Protein AF-A0A167NNB6-F1 (afdb_monomer_lite)

InterPro domains:
  IPR001680 WD40 repeat [PF00400] (5-20)
  IPR001680 WD40 repeat [PF00400] (33-75)
  IPR001680 WD40 repeat [PS50082] (6-20)
  IPR015943 WD40/YVTN repeat-like-containing domain superfamily [G3DSA:2.130.10.10] 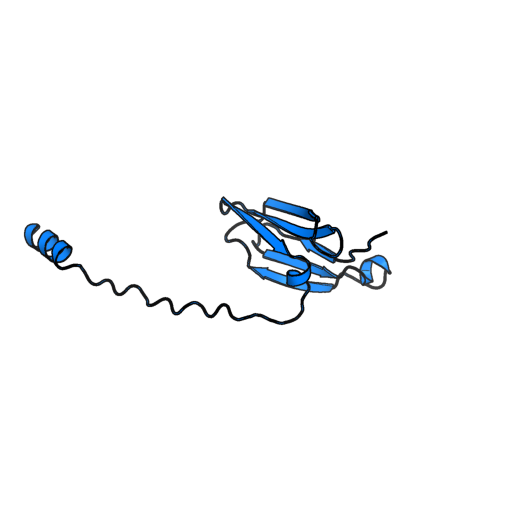(4-100)
  IPR036322 WD40-repeat-containing domain superfamily [SSF50978] (6-78)

Foldseek 3Di:
DDDDQWDWDFFFVQKIWIWRNPCVVVVNDHIHTQDIDNHAPGTFPDKDWDFPADDPDGTFTKIWTDGPSRDIDIGGVCVVNDDDDPPPPPVPPPPPPPPDDDPVNVVVVVVVD

Secondary structure (DSSP, 8-state):
-----EEEEE-TTSEEEEEE-HHHHTTSSSPEEEEEEE--SS-EEEEEEEEEE-SSSSEEEEEEEEETTS-EEEEEHHHHH--S---------------PPPHHHHHHHHTT-

Sequence (113 aa):
MLRLPYLVTGGSDERIRVWDTSAVEDSNGPPDLLRTLDVHSHEISGLALWLRQGNKHGREPWILSASLDGTLRKWKLSDMLARGRVASLEPSQAVPPTFELTDDEERELLELE

pLDDT: mean 82.85, std 16.8, range [40.84, 98.5]

Structure (mmCIF, N/CA/C/O backbone):
data_AF-A0A167NNB6-F1
#
_entry.id   AF-A0A167NNB6-F1
#
loop_
_atom_site.group_PDB
_atom_site.id
_atom_site.type_symbol
_atom_site.label_atom_id
_atom_site.label_alt_id
_atom_site.label_comp_id
_atom_site.label_asym_id
_atom_site.label_entity_id
_atom_site.label_seq_id
_atom_site.pdbx_PDB_ins_code
_atom_site.Cartn_x
_atom_site.Cartn_y
_atom_site.Cartn_z
_atom_site.occupancy
_atom_site.B_iso_or_equiv
_atom_site.auth_seq_id
_atom_site.auth_comp_id
_atom_site.auth_asym_id
_atom_site.auth_atom_id
_atom_site.pdbx_PDB_model_num
ATOM 1 N N . MET A 1 1 ? 16.476 -17.966 -2.250 1.00 44.38 1 MET A N 1
ATOM 2 C CA . MET A 1 1 ? 16.065 -16.595 -1.873 1.00 44.38 1 MET A CA 1
ATOM 3 C C . MET A 1 1 ? 14.699 -16.351 -2.489 1.00 44.38 1 MET A C 1
ATOM 5 O O . MET A 1 1 ? 14.585 -16.504 -3.696 1.00 44.38 1 MET A O 1
ATOM 9 N N . LEU A 1 2 ? 13.665 -16.070 -1.692 1.00 46.78 2 LEU A N 1
ATOM 10 C CA . LEU A 1 2 ? 12.380 -15.616 -2.236 1.00 46.78 2 LEU A CA 1
ATOM 11 C C . LEU A 1 2 ? 12.610 -14.222 -2.828 1.00 46.78 2 LEU A C 1
ATOM 13 O O . LEU A 1 2 ? 12.989 -13.318 -2.088 1.00 46.78 2 LEU A O 1
ATOM 17 N N . ARG A 1 3 ? 12.454 -14.075 -4.146 1.00 60.56 3 ARG A N 1
ATOM 18 C CA . ARG A 1 3 ? 12.479 -12.767 -4.804 1.00 60.56 3 ARG A CA 1
ATOM 19 C C . ARG A 1 3 ? 11.054 -12.234 -4.851 1.00 60.56 3 ARG A C 1
ATOM 21 O O . ARG A 1 3 ? 10.166 -12.900 -5.376 1.00 60.56 3 ARG A O 1
ATOM 28 N N . LEU A 1 4 ? 10.846 -11.063 -4.266 1.00 67.62 4 LEU A N 1
ATOM 29 C CA . LEU A 1 4 ? 9.609 -10.303 -4.370 1.00 67.62 4 LEU A CA 1
ATOM 30 C C . LEU A 1 4 ? 9.989 -8.994 -5.067 1.00 67.62 4 LEU A C 1
ATOM 32 O O . LEU A 1 4 ? 10.335 -8.051 -4.360 1.00 67.62 4 LEU A O 1
ATOM 36 N N . PRO A 1 5 ? 9.985 -8.933 -6.413 1.00 84.69 5 PRO A N 1
ATOM 37 C CA . PRO A 1 5 ? 10.349 -7.732 -7.171 1.00 84.69 5 PRO A CA 1
ATOM 38 C C . PRO A 1 5 ? 9.222 -6.690 -7.108 1.00 84.69 5 PRO A C 1
ATOM 40 O O . PRO A 1 5 ? 8.832 -6.099 -8.108 1.00 84.69 5 PRO A O 1
ATOM 43 N N . TYR A 1 6 ? 8.623 -6.528 -5.930 1.00 90.44 6 TYR A N 1
ATOM 44 C CA . TYR A 1 6 ? 7.482 -5.668 -5.709 1.00 90.44 6 TYR A CA 1
ATOM 45 C C . TYR A 1 6 ? 7.810 -4.677 -4.612 1.00 90.44 6 TYR A C 1
ATOM 47 O O . TYR A 1 6 ? 8.096 -5.055 -3.473 1.00 90.44 6 TYR A O 1
ATOM 55 N N . LEU A 1 7 ? 7.710 -3.402 -4.957 1.00 92.69 7 LEU A N 1
ATOM 56 C CA . LEU A 1 7 ? 7.791 -2.309 -4.007 1.00 92.69 7 LEU A CA 1
ATOM 57 C C . LEU A 1 7 ? 6.374 -1.835 -3.692 1.00 92.69 7 LEU A C 1
ATOM 59 O O . LEU A 1 7 ? 5.552 -1.654 -4.590 1.00 92.69 7 LEU A O 1
ATOM 63 N N . VAL A 1 8 ? 6.091 -1.621 -2.409 1.00 95.62 8 VAL A N 1
ATOM 64 C CA . VAL A 1 8 ? 4.827 -1.043 -1.948 1.00 95.62 8 VAL A CA 1
ATOM 65 C C . VAL A 1 8 ? 5.133 0.264 -1.235 1.00 95.62 8 VAL A C 1
ATOM 67 O O . VAL A 1 8 ? 5.936 0.288 -0.306 1.00 95.62 8 VAL A O 1
ATOM 70 N N . THR A 1 9 ? 4.502 1.347 -1.676 1.00 96.69 9 THR A N 1
ATOM 71 C CA . THR A 1 9 ? 4.712 2.693 -1.130 1.00 96.69 9 THR A CA 1
ATOM 72 C C . THR A 1 9 ? 3.394 3.301 -0.678 1.00 96.69 9 THR A C 1
ATOM 74 O O . THR A 1 9 ? 2.350 3.004 -1.254 1.00 96.69 9 THR A O 1
ATOM 77 N N . GLY A 1 10 ? 3.447 4.201 0.298 1.00 96.69 10 GLY A N 1
ATOM 78 C CA . GLY A 1 10 ? 2.316 4.995 0.771 1.00 96.69 10 GLY A CA 1
ATOM 79 C C . GLY A 1 10 ? 2.828 6.220 1.518 1.00 96.69 10 GLY A C 1
ATOM 80 O O . GLY A 1 10 ? 3.967 6.207 1.986 1.00 96.69 10 GLY A O 1
ATOM 81 N N . GLY A 1 11 ? 2.025 7.280 1.574 1.00 94.44 11 GLY A N 1
ATOM 82 C CA . GLY A 1 11 ? 2.430 8.535 2.205 1.00 94.44 11 GLY A CA 1
ATOM 83 C C . GLY A 1 11 ? 1.284 9.532 2.346 1.00 94.44 11 GLY A C 1
ATOM 84 O O . GLY A 1 11 ? 0.126 9.142 2.513 1.00 94.44 11 GLY A O 1
ATOM 85 N N . SER A 1 12 ? 1.616 10.822 2.275 1.00 96.44 12 SER A N 1
ATOM 86 C CA . SER A 1 12 ? 0.698 11.932 2.565 1.00 96.44 12 SER A CA 1
ATOM 87 C C . SER A 1 12 ? -0.453 12.087 1.570 1.00 96.44 12 SER A C 1
ATOM 89 O O . SER A 1 12 ? -1.422 12.764 1.877 1.00 96.44 12 SER A O 1
ATOM 91 N N . ASP A 1 13 ? -0.379 11.447 0.400 1.00 96.19 13 ASP A N 1
ATOM 92 C CA . ASP A 1 13 ? -1.451 11.453 -0.602 1.00 96.19 13 ASP A CA 1
ATOM 93 C C . ASP A 1 13 ? -2.469 10.315 -0.427 1.00 96.19 13 ASP A C 1
ATOM 95 O O . ASP A 1 13 ? -3.256 10.049 -1.339 1.00 96.19 13 ASP A O 1
ATOM 99 N N . GLU A 1 14 ? -2.431 9.652 0.738 1.00 96.31 14 GLU A N 1
ATOM 100 C CA . GLU A 1 14 ? -3.453 8.724 1.251 1.00 96.31 14 GLU A CA 1
ATOM 101 C C . GLU A 1 14 ? -3.561 7.404 0.467 1.00 96.31 14 GLU A C 1
ATOM 103 O O . GLU A 1 14 ? -4.390 6.536 0.759 1.00 96.31 14 GLU A O 1
ATOM 108 N N . ARG A 1 15 ? -2.679 7.213 -0.520 1.00 96.62 15 ARG A N 1
ATOM 109 C CA . ARG A 1 15 ? -2.735 6.107 -1.474 1.00 96.62 15 ARG A CA 1
ATOM 110 C C . ARG A 1 15 ? -1.612 5.113 -1.274 1.00 96.62 15 ARG A C 1
ATOM 112 O O . ARG A 1 15 ? -0.459 5.478 -1.056 1.00 96.62 15 ARG A O 1
ATOM 119 N N . ILE A 1 16 ? -1.936 3.836 -1.464 1.00 97.19 16 ILE A N 1
ATOM 120 C CA . ILE A 1 16 ? -0.927 2.785 -1.618 1.00 97.19 16 ILE A CA 1
ATOM 121 C C . ILE A 1 16 ? -0.644 2.580 -3.100 1.00 97.19 16 ILE A C 1
ATOM 123 O O . ILE A 1 16 ? -1.561 2.414 -3.904 1.00 97.19 16 ILE A O 1
ATOM 127 N N . ARG A 1 17 ? 0.635 2.536 -3.465 1.00 96.31 17 ARG A N 1
ATOM 128 C CA . ARG A 1 17 ? 1.089 2.171 -4.808 1.00 96.31 17 ARG A CA 1
ATOM 129 C C . ARG A 1 17 ? 1.893 0.890 -4.769 1.00 96.31 17 ARG A C 1
ATOM 131 O O . ARG A 1 17 ? 2.667 0.667 -3.841 1.00 96.31 17 ARG A O 1
ATOM 138 N N . VAL A 1 18 ? 1.696 0.069 -5.790 1.00 95.44 18 VAL A N 1
ATOM 139 C CA . VAL A 1 18 ? 2.420 -1.186 -5.985 1.00 95.44 18 VAL A CA 1
ATOM 140 C C . VAL A 1 18 ? 3.183 -1.084 -7.288 1.00 95.44 18 VAL A C 1
ATOM 142 O O . VAL A 1 18 ? 2.595 -0.755 -8.319 1.00 95.44 18 VAL A O 1
ATOM 145 N N . TRP A 1 19 ? 4.473 -1.371 -7.227 1.00 94.12 19 TRP A N 1
ATOM 146 C CA . TRP A 1 19 ? 5.406 -1.230 -8.332 1.00 94.12 19 TRP A CA 1
ATOM 147 C C . TRP A 1 19 ? 6.069 -2.570 -8.620 1.00 94.12 19 TRP A C 1
ATOM 149 O O . TRP A 1 19 ? 6.397 -3.294 -7.682 1.00 94.12 19 TRP A O 1
ATOM 159 N N . ASP A 1 20 ? 6.284 -2.872 -9.893 1.00 92.06 20 ASP A N 1
ATOM 160 C CA . ASP A 1 20 ? 7.198 -3.918 -10.338 1.00 92.06 20 ASP A CA 1
ATOM 161 C C . ASP A 1 20 ? 8.600 -3.316 -10.460 1.00 92.06 20 ASP A C 1
ATOM 163 O O . ASP A 1 20 ? 8.799 -2.307 -11.138 1.00 92.06 20 ASP A O 1
ATOM 167 N N . THR A 1 21 ? 9.570 -3.902 -9.768 1.00 91.81 21 THR A N 1
ATOM 168 C CA . THR A 1 21 ? 10.961 -3.442 -9.758 1.00 91.81 21 THR A CA 1
ATOM 169 C C . THR A 1 21 ? 11.894 -4.364 -10.538 1.00 91.81 21 THR A C 1
ATOM 171 O O . THR A 1 21 ? 13.107 -4.177 -10.457 1.00 91.81 21 THR A O 1
ATOM 174 N N . SER A 1 22 ? 11.383 -5.338 -11.301 1.00 89.44 22 SER A N 1
ATOM 175 C CA . SER A 1 22 ? 12.218 -6.258 -12.086 1.00 89.44 22 SER A CA 1
ATOM 176 C C . SER A 1 22 ? 13.152 -5.522 -13.052 1.00 89.44 22 SER A C 1
ATOM 178 O O . SER A 1 22 ? 14.340 -5.827 -13.104 1.00 89.44 22 SER A O 1
ATOM 180 N N . ALA A 1 23 ? 12.666 -4.480 -13.734 1.00 85.88 23 ALA A N 1
ATOM 181 C CA . ALA A 1 23 ? 13.495 -3.680 -14.639 1.00 85.88 23 ALA A CA 1
ATOM 182 C C . ALA A 1 23 ? 14.631 -2.929 -13.919 1.00 85.88 23 ALA A C 1
ATOM 184 O O . ALA A 1 23 ? 15.702 -2.745 -14.496 1.00 85.88 23 ALA A O 1
ATOM 185 N N . VAL A 1 24 ? 14.425 -2.531 -12.659 1.00 86.88 24 VAL A N 1
ATOM 186 C CA . VAL A 1 24 ? 15.453 -1.863 -11.846 1.00 86.88 24 VAL A CA 1
ATOM 187 C C . VAL A 1 24 ? 16.538 -2.853 -11.438 1.00 86.88 24 VAL A C 1
ATOM 189 O O . VAL A 1 24 ? 17.720 -2.532 -11.536 1.00 86.88 24 VAL A O 1
ATOM 192 N N . GLU A 1 25 ? 16.152 -4.059 -11.008 1.00 81.12 25 GLU A N 1
ATOM 193 C CA . GLU A 1 25 ? 17.110 -5.114 -10.647 1.00 81.12 25 GLU A CA 1
ATOM 194 C C . GLU A 1 25 ? 18.006 -5.491 -11.832 1.00 81.12 25 GLU A C 1
ATOM 196 O O . GLU A 1 25 ? 19.215 -5.653 -11.665 1.00 81.12 25 GLU A O 1
ATOM 201 N N . ASP A 1 26 ? 17.428 -5.558 -13.032 1.00 84.31 26 ASP A N 1
ATOM 202 C CA . ASP A 1 26 ? 18.153 -5.894 -14.257 1.00 84.31 26 ASP A CA 1
ATOM 203 C C . ASP A 1 26 ? 18.862 -4.683 -14.896 1.00 84.31 26 ASP A C 1
ATOM 205 O O . ASP A 1 26 ? 19.452 -4.810 -15.966 1.00 84.31 26 ASP A O 1
ATOM 209 N N . SER A 1 27 ? 18.825 -3.500 -14.259 1.00 81.88 27 SER A N 1
ATOM 210 C CA . SER A 1 27 ? 19.354 -2.229 -14.798 1.00 81.88 27 SER A CA 1
ATOM 211 C C . SER A 1 27 ? 18.786 -1.848 -16.177 1.00 81.88 27 SER A C 1
ATOM 213 O O . SER A 1 27 ? 19.399 -1.094 -16.931 1.00 81.88 27 SER A O 1
ATOM 215 N N . ASN A 1 28 ? 17.597 -2.357 -16.494 1.00 85.56 28 ASN A N 1
ATOM 216 C CA . ASN A 1 28 ? 16.913 -2.214 -17.775 1.00 85.56 28 ASN A CA 1
ATOM 217 C C . ASN A 1 28 ? 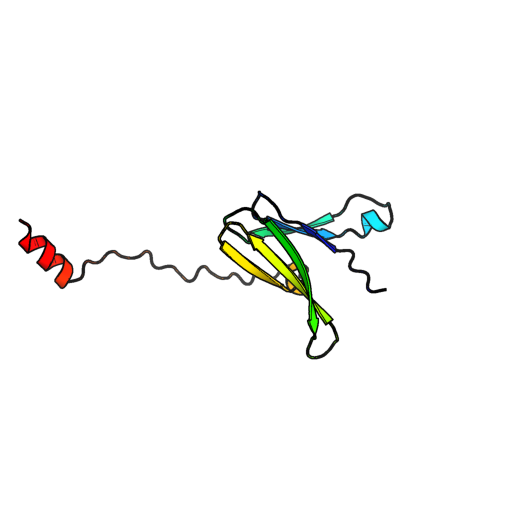15.894 -1.067 -17.795 1.00 85.56 28 ASN A C 1
ATOM 219 O O . ASN A 1 28 ? 15.327 -0.779 -18.849 1.00 85.56 28 ASN A O 1
ATOM 223 N N . GLY A 1 29 ? 15.645 -0.399 -16.666 1.00 88.06 29 GLY A N 1
ATOM 224 C CA . GLY A 1 29 ? 14.739 0.743 -16.635 1.00 88.06 29 GLY A CA 1
ATOM 225 C C . GLY A 1 29 ? 14.247 1.139 -15.243 1.00 88.06 29 GLY A C 1
ATOM 226 O O . GLY A 1 29 ? 14.697 0.588 -14.237 1.00 88.06 29 GLY A O 1
ATOM 227 N N . PRO A 1 30 ? 13.336 2.126 -15.179 1.00 91.75 30 PRO A N 1
ATOM 228 C CA . PRO A 1 30 ? 12.640 2.498 -13.951 1.00 91.75 30 PRO A CA 1
ATOM 229 C C . PRO A 1 30 ? 11.634 1.411 -13.521 1.00 91.75 30 PRO A C 1
ATOM 231 O O . PRO A 1 30 ? 11.314 0.524 -14.311 1.00 91.75 30 PRO A O 1
ATOM 234 N N . PRO A 1 31 ? 11.115 1.468 -12.281 1.00 92.00 31 PRO A N 1
ATOM 235 C CA . PRO A 1 31 ? 10.060 0.561 -11.847 1.00 92.00 31 PRO A CA 1
ATOM 236 C C . PRO A 1 31 ? 8.723 0.885 -12.528 1.00 92.00 31 PRO A C 1
ATOM 238 O O . PRO A 1 31 ? 8.375 2.054 -12.709 1.00 92.00 31 PRO A O 1
ATOM 241 N N . ASP A 1 32 ? 7.939 -0.148 -12.832 1.00 92.06 32 ASP A N 1
ATOM 242 C CA . ASP A 1 32 ? 6.626 -0.015 -13.462 1.00 92.06 32 ASP A CA 1
ATOM 243 C C . ASP A 1 32 ? 5.522 0.083 -12.406 1.00 92.06 32 ASP A C 1
ATOM 245 O O . ASP A 1 32 ? 5.369 -0.791 -11.550 1.00 92.06 32 ASP A O 1
ATOM 249 N N . LEU A 1 33 ? 4.700 1.133 -12.468 1.00 93.62 33 LEU A N 1
ATOM 250 C CA . LEU A 1 33 ? 3.541 1.267 -11.586 1.00 93.62 33 LEU A CA 1
ATOM 251 C C . LEU A 1 33 ? 2.468 0.243 -11.975 1.00 93.62 33 LEU A C 1
ATOM 253 O O . LEU A 1 33 ? 1.812 0.373 -13.007 1.00 93.62 33 LEU A O 1
ATOM 257 N N . LEU A 1 34 ? 2.237 -0.749 -11.117 1.00 93.06 34 LEU A N 1
ATOM 258 C CA . LEU A 1 34 ? 1.210 -1.766 -11.338 1.00 93.06 34 LEU A CA 1
ATOM 259 C C . LEU A 1 34 ? -0.170 -1.279 -10.904 1.00 93.06 34 LEU A C 1
ATOM 261 O O . LEU A 1 34 ? -1.166 -1.541 -11.583 1.00 93.06 34 LEU A O 1
ATOM 265 N N . ARG A 1 35 ? -0.252 -0.636 -9.732 1.00 92.25 35 ARG A N 1
ATOM 266 C CA . ARG A 1 35 ? -1.524 -0.255 -9.102 1.00 92.25 35 ARG A CA 1
ATOM 267 C C . ARG A 1 35 ? -1.396 0.986 -8.238 1.00 92.25 35 ARG A C 1
ATOM 269 O O . ARG A 1 35 ? -0.376 1.218 -7.595 1.00 92.25 35 ARG A O 1
ATOM 276 N N . THR A 1 36 ? -2.498 1.718 -8.143 1.00 94.81 36 THR A N 1
ATOM 277 C CA . THR A 1 36 ? -2.746 2.729 -7.115 1.00 94.81 36 THR A CA 1
ATOM 278 C C . THR A 1 36 ? -4.068 2.392 -6.435 1.00 94.81 36 THR A C 1
ATOM 280 O O . THR A 1 36 ? -5.054 2.103 -7.112 1.00 94.81 36 THR A O 1
ATOM 283 N N . LEU A 1 37 ? -4.064 2.359 -5.108 1.00 94.00 37 LEU A N 1
ATOM 284 C CA . LEU A 1 37 ? -5.201 2.004 -4.272 1.00 94.00 37 LEU A CA 1
ATOM 285 C C . LEU A 1 37 ? -5.546 3.200 -3.391 1.00 94.00 37 LEU A C 1
ATOM 287 O O . LEU A 1 37 ? -4.669 3.739 -2.713 1.00 94.00 37 LEU A O 1
ATOM 291 N N . ASP A 1 38 ? -6.818 3.578 -3.403 1.00 94.50 38 ASP A N 1
ATOM 292 C CA . ASP A 1 38 ? -7.391 4.557 -2.485 1.00 94.50 38 ASP A CA 1
ATOM 293 C C . ASP A 1 38 ? -7.806 3.819 -1.205 1.00 94.50 38 ASP A C 1
ATOM 295 O O . ASP A 1 38 ? -8.656 2.925 -1.255 1.00 94.50 38 ASP A O 1
ATOM 299 N N . VAL A 1 39 ? -7.092 4.055 -0.100 1.00 93.69 39 VAL A N 1
ATOM 300 C CA . VAL A 1 39 ? -7.105 3.129 1.048 1.00 93.69 39 VAL A CA 1
ATOM 301 C C . VAL A 1 39 ? -7.392 3.769 2.392 1.00 93.69 39 VAL A C 1
ATOM 303 O O . VAL A 1 39 ? -7.846 3.054 3.282 1.00 93.69 39 VAL A O 1
ATOM 306 N N . HIS A 1 40 ? -7.122 5.056 2.553 1.00 96.12 40 HIS A N 1
ATOM 307 C CA . HIS A 1 40 ? -7.240 5.800 3.800 1.00 96.12 40 HIS A CA 1
ATOM 308 C C . HIS A 1 40 ? -7.771 7.195 3.480 1.00 96.12 40 HIS A C 1
ATOM 310 O O . HIS A 1 40 ? -7.645 7.643 2.349 1.00 96.12 40 HIS A O 1
ATOM 316 N N . SER A 1 41 ? -8.368 7.868 4.462 1.00 97.12 41 SER A N 1
ATOM 317 C CA . SER A 1 41 ? -8.859 9.251 4.307 1.00 97.12 41 SER A CA 1
ATOM 318 C C . SER A 1 41 ? -7.900 10.292 4.894 1.00 97.12 41 SER A C 1
ATOM 320 O O . SER A 1 41 ? -8.306 11.415 5.180 1.00 97.12 41 SER A O 1
ATOM 322 N N . HIS A 1 42 ? -6.674 9.869 5.209 1.00 97.62 42 HIS A N 1
ATOM 323 C CA . HIS A 1 42 ? -5.583 10.714 5.675 1.00 97.62 42 HIS A CA 1
ATOM 324 C C . HIS A 1 42 ? -4.242 9.999 5.438 1.00 97.62 42 HIS A C 1
ATOM 326 O O . HIS A 1 42 ? -4.191 8.787 5.195 1.00 97.62 42 HIS A O 1
ATOM 332 N N . GLU A 1 43 ? -3.147 10.751 5.550 1.00 97.62 43 GLU A N 1
ATOM 333 C CA . GLU A 1 43 ? -1.759 10.303 5.417 1.00 97.62 43 GLU A CA 1
ATOM 334 C C . GLU A 1 43 ? -1.478 8.914 6.000 1.00 97.62 43 GLU A C 1
ATOM 336 O O . GLU A 1 43 ? -1.782 8.617 7.160 1.00 97.62 43 GLU A O 1
ATOM 341 N N . ILE A 1 44 ? -0.819 8.092 5.185 1.00 98.38 44 ILE A N 1
ATOM 342 C CA . ILE A 1 44 ? -0.264 6.810 5.598 1.00 98.38 44 ILE A CA 1
ATOM 343 C C . ILE A 1 44 ? 1.065 7.083 6.300 1.00 98.38 44 ILE A C 1
ATOM 345 O O . ILE A 1 44 ? 2.052 7.446 5.665 1.00 98.38 44 ILE A O 1
ATOM 349 N N . SER A 1 45 ? 1.090 6.881 7.613 1.00 97.81 45 SER A N 1
ATOM 350 C CA . SER A 1 45 ? 2.253 7.117 8.472 1.00 97.81 45 SER A CA 1
ATOM 351 C C . SER A 1 45 ? 3.125 5.874 8.663 1.00 97.81 45 SER A C 1
ATOM 353 O O . SER A 1 45 ? 4.257 5.976 9.135 1.00 97.81 45 SER A O 1
ATOM 355 N N . GLY A 1 46 ? 2.627 4.689 8.292 1.00 97.50 46 GLY A N 1
ATOM 356 C CA . GLY A 1 46 ? 3.379 3.444 8.412 1.00 97.50 46 GLY A CA 1
ATOM 357 C C . GLY A 1 46 ? 2.951 2.371 7.419 1.00 97.50 46 GLY A C 1
ATOM 358 O O . GLY A 1 46 ? 1.764 2.187 7.146 1.00 97.50 46 GLY A O 1
ATOM 359 N N . LEU A 1 47 ? 3.935 1.623 6.919 1.00 97.38 47 LEU A N 1
ATOM 360 C CA . LEU A 1 47 ? 3.746 0.430 6.098 1.00 97.38 47 LEU A CA 1
ATOM 361 C C . LEU A 1 47 ? 4.639 -0.702 6.601 1.00 97.38 47 LEU A C 1
ATOM 363 O O . LEU A 1 47 ? 5.813 -0.491 6.899 1.00 97.38 47 LEU A O 1
ATOM 367 N N . ALA A 1 48 ? 4.090 -1.914 6.669 1.00 96.56 48 ALA A N 1
ATOM 368 C CA . ALA A 1 48 ? 4.836 -3.095 7.090 1.00 96.56 48 ALA A CA 1
ATOM 369 C C . ALA A 1 48 ? 4.444 -4.343 6.294 1.00 96.56 48 ALA A C 1
ATOM 371 O O . ALA A 1 48 ? 3.268 -4.585 6.019 1.00 96.56 48 ALA A O 1
ATOM 372 N N . LEU A 1 49 ? 5.441 -5.174 5.979 1.00 94.12 49 LEU A N 1
ATOM 373 C CA . LEU A 1 49 ? 5.230 -6.522 5.463 1.00 94.12 49 LEU A CA 1
ATOM 374 C C . LEU A 1 49 ? 4.997 -7.481 6.634 1.00 94.12 49 LEU A C 1
ATOM 376 O O . LEU A 1 49 ? 5.863 -7.668 7.488 1.00 94.12 49 LEU A O 1
ATOM 380 N N . TRP A 1 50 ? 3.849 -8.145 6.634 1.00 93.69 50 TRP A N 1
ATOM 381 C CA . TRP A 1 50 ? 3.507 -9.191 7.584 1.00 93.69 50 TRP A CA 1
ATOM 382 C C . TRP A 1 50 ? 3.457 -10.550 6.885 1.00 93.69 50 TRP A C 1
ATOM 384 O O . TRP A 1 50 ? 2.574 -10.831 6.079 1.00 93.69 50 TRP A O 1
ATOM 394 N N . LEU A 1 51 ? 4.418 -11.417 7.205 1.00 91.25 51 LEU A N 1
ATOM 395 C CA . LEU A 1 51 ? 4.459 -12.791 6.707 1.00 91.25 51 LEU A CA 1
ATOM 396 C C . LEU A 1 51 ? 3.689 -13.715 7.659 1.00 91.25 51 LEU A C 1
ATOM 398 O O . LEU A 1 51 ? 4.241 -14.213 8.644 1.00 91.25 51 LEU A O 1
ATOM 402 N N . ARG A 1 52 ? 2.409 -13.952 7.370 1.00 87.88 52 ARG A N 1
ATOM 403 C CA . ARG A 1 52 ? 1.538 -14.812 8.182 1.00 87.88 52 ARG A CA 1
ATOM 404 C C . ARG A 1 52 ? 1.793 -16.285 7.873 1.00 87.88 52 ARG A C 1
ATOM 406 O O . ARG A 1 52 ? 2.010 -16.648 6.725 1.00 87.88 52 ARG A O 1
ATOM 413 N N . GLN A 1 53 ? 1.716 -17.162 8.872 1.00 85.62 53 GLN A N 1
ATOM 414 C CA . GLN A 1 53 ? 1.698 -18.607 8.616 1.00 85.62 53 GLN A CA 1
ATOM 415 C C . GLN A 1 53 ? 0.412 -18.984 7.867 1.00 85.62 53 GLN A C 1
ATOM 417 O O . GLN A 1 53 ? -0.694 -18.813 8.387 1.00 85.62 53 GLN A O 1
ATOM 422 N N . GLY A 1 54 ? 0.561 -19.440 6.626 1.00 76.19 54 GLY A N 1
ATOM 423 C CA . GLY A 1 54 ? -0.529 -19.922 5.794 1.00 76.19 54 GLY A CA 1
ATOM 424 C C . GLY A 1 54 ? -0.902 -21.362 6.131 1.00 76.19 54 GLY A C 1
ATOM 425 O O . GLY A 1 54 ? -0.128 -22.134 6.686 1.00 76.19 54 GLY A O 1
ATOM 426 N N . ASN A 1 55 ? -2.120 -21.731 5.762 1.00 70.88 55 ASN A N 1
ATOM 427 C CA . ASN A 1 55 ? -2.746 -23.018 6.050 1.00 70.88 55 ASN A CA 1
ATOM 428 C C . ASN A 1 55 ? -2.347 -24.149 5.083 1.00 70.88 55 ASN A C 1
ATOM 430 O O . ASN A 1 55 ? -2.598 -25.306 5.403 1.00 70.88 55 ASN A O 1
ATOM 434 N N . LYS A 1 56 ? -1.767 -23.847 3.907 1.00 66.06 56 LYS A N 1
ATOM 435 C CA . LYS A 1 56 ? -1.512 -24.862 2.857 1.00 66.06 56 LYS A CA 1
ATOM 436 C C . LYS A 1 56 ? -0.141 -24.779 2.163 1.00 66.06 56 LYS A C 1
ATOM 438 O O . LYS A 1 56 ? 0.350 -25.807 1.714 1.00 66.06 56 LYS A O 1
ATOM 443 N N . HIS A 1 57 ? 0.493 -23.599 2.086 1.00 58.66 57 HIS A N 1
ATOM 444 C CA . HIS A 1 57 ? 1.677 -23.379 1.226 1.00 58.66 57 HIS A CA 1
ATOM 445 C C . HIS A 1 57 ? 2.789 -22.497 1.835 1.00 58.66 57 HIS A C 1
ATOM 447 O O . HIS A 1 57 ? 3.551 -21.865 1.110 1.00 58.66 57 HIS A O 1
ATOM 453 N N . GLY A 1 58 ? 2.927 -22.455 3.163 1.00 76.00 58 GLY A N 1
ATOM 454 C CA . GLY A 1 58 ? 3.974 -21.661 3.820 1.00 76.00 58 GLY A CA 1
ATOM 455 C C . GLY A 1 58 ? 3.525 -20.243 4.181 1.00 76.00 58 GLY A C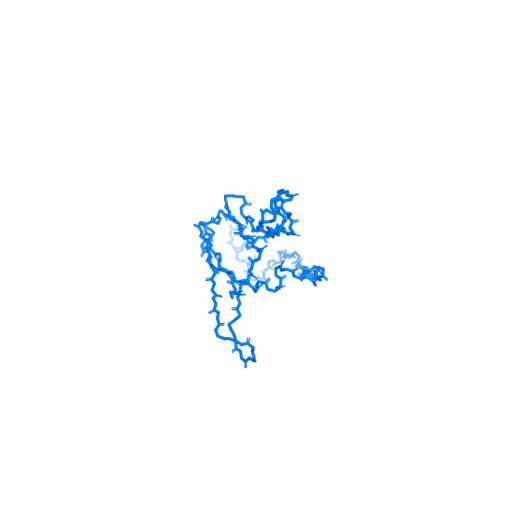 1
ATOM 456 O O . GLY A 1 58 ? 2.353 -20.027 4.483 1.00 76.00 58 GLY A O 1
ATOM 457 N N . ARG A 1 59 ? 4.462 -19.285 4.235 1.00 83.88 59 ARG A N 1
ATOM 458 C CA . ARG A 1 59 ? 4.176 -17.911 4.686 1.00 83.88 59 ARG A CA 1
ATOM 459 C C . ARG A 1 59 ? 3.423 -17.116 3.610 1.00 83.88 59 ARG A C 1
ATOM 461 O O . ARG A 1 59 ? 3.906 -16.994 2.491 1.00 83.88 59 ARG A O 1
ATOM 468 N N . GLU A 1 60 ? 2.279 -16.547 3.971 1.00 89.44 60 GLU A N 1
ATOM 469 C CA . GLU A 1 60 ? 1.454 -15.677 3.129 1.00 89.44 60 GLU A CA 1
ATOM 470 C C . GLU A 1 60 ? 1.812 -14.202 3.402 1.00 89.44 60 GLU A C 1
ATOM 472 O O . GLU A 1 60 ? 1.711 -13.763 4.554 1.00 89.44 60 GLU A O 1
ATOM 477 N N . PRO A 1 61 ? 2.248 -13.431 2.390 1.00 91.00 61 PRO A N 1
ATOM 478 C CA . PRO A 1 61 ? 2.583 -12.023 2.559 1.00 91.00 61 PRO A CA 1
ATOM 479 C C . PRO A 1 61 ? 1.339 -11.129 2.583 1.00 91.00 61 PRO A C 1
ATOM 481 O O . PRO A 1 61 ? 0.511 -11.140 1.670 1.00 91.00 61 PRO A O 1
ATOM 484 N N . TRP A 1 62 ? 1.257 -10.302 3.618 1.00 94.12 62 TRP A N 1
ATOM 485 C CA . TRP A 1 62 ? 0.265 -9.248 3.787 1.00 94.12 62 TRP A CA 1
ATOM 486 C C . TRP A 1 62 ? 0.958 -7.902 3.961 1.00 94.12 62 TRP A C 1
ATOM 488 O O . TRP A 1 62 ? 2.031 -7.826 4.554 1.00 94.12 62 TRP A O 1
ATOM 498 N N . ILE A 1 63 ? 0.323 -6.836 3.494 1.00 96.12 63 ILE A N 1
ATOM 499 C CA . ILE A 1 63 ? 0.732 -5.463 3.772 1.00 96.12 63 ILE A CA 1
ATOM 500 C C . ILE A 1 63 ? -0.168 -4.906 4.866 1.00 96.12 63 ILE A C 1
ATOM 502 O O . ILE A 1 63 ? -1.389 -5.037 4.793 1.00 96.12 63 ILE A O 1
ATOM 506 N N . LEU A 1 64 ? 0.436 -4.293 5.876 1.00 97.94 64 LEU A N 1
ATOM 507 C CA . LEU A 1 64 ? -0.255 -3.514 6.894 1.00 97.94 64 LEU A CA 1
ATOM 508 C C . LEU A 1 64 ? -0.014 -2.032 6.630 1.00 97.94 64 LEU A C 1
ATOM 510 O O . LEU A 1 64 ? 1.126 -1.646 6.373 1.00 97.94 64 LEU A O 1
ATOM 514 N N . SER A 1 65 ? -1.068 -1.227 6.720 1.00 98.25 65 SER A N 1
ATOM 515 C CA . SER A 1 65 ? -1.000 0.231 6.631 1.00 98.25 65 SER A CA 1
ATOM 516 C C . SER A 1 65 ? -1.546 0.874 7.900 1.00 98.25 65 SER A C 1
ATOM 518 O O . SER A 1 65 ? -2.587 0.455 8.408 1.00 98.25 65 SER A O 1
ATOM 520 N N . ALA A 1 66 ? -0.824 1.871 8.407 1.00 98.31 66 ALA A N 1
ATOM 521 C CA . ALA A 1 66 ? -1.238 2.748 9.494 1.00 98.31 66 ALA A CA 1
ATOM 522 C C . ALA A 1 66 ? -1.447 4.157 8.946 1.00 98.31 66 ALA A C 1
ATOM 524 O O . ALA A 1 66 ? -0.612 4.638 8.178 1.00 98.31 66 ALA A O 1
ATOM 525 N N . SER A 1 67 ? -2.542 4.803 9.338 1.00 98.50 67 SER A N 1
ATOM 526 C CA . SER A 1 67 ? -2.880 6.153 8.893 1.00 98.50 67 SER A CA 1
ATOM 527 C C . SER A 1 67 ? -3.262 7.051 10.064 1.00 98.50 67 SER A C 1
ATOM 529 O O . SER A 1 67 ? -3.710 6.595 11.118 1.00 98.50 67 SER A O 1
ATOM 531 N N . LEU A 1 68 ? -3.083 8.354 9.859 1.00 98.25 68 LEU A N 1
ATOM 532 C CA . LEU A 1 68 ? -3.585 9.393 10.754 1.00 98.25 68 LEU A CA 1
ATOM 533 C C . LEU A 1 68 ? -5.122 9.499 10.753 1.00 98.25 68 LEU A C 1
ATOM 535 O O . LEU A 1 68 ? -5.672 10.193 11.601 1.00 98.25 68 LEU A O 1
ATOM 539 N N . ASP A 1 69 ? -5.821 8.757 9.885 1.00 97.75 69 ASP A N 1
ATOM 540 C CA . ASP A 1 69 ? -7.277 8.564 9.961 1.00 97.75 69 ASP A CA 1
ATOM 541 C C . ASP A 1 69 ? -7.718 7.724 11.180 1.00 97.75 69 ASP A C 1
ATOM 543 O O . ASP A 1 69 ? -8.908 7.493 11.390 1.00 97.75 69 ASP A O 1
ATOM 547 N N . GLY A 1 70 ? -6.759 7.262 11.990 1.00 98.06 70 GLY A N 1
ATOM 548 C CA . GLY A 1 70 ? -6.997 6.481 13.199 1.00 98.06 70 GLY A CA 1
ATOM 549 C C . GLY A 1 70 ? -7.153 4.983 12.945 1.00 98.06 70 GLY A C 1
ATOM 550 O O . GLY A 1 70 ? -7.522 4.251 13.865 1.00 98.06 70 GLY A O 1
ATOM 551 N N . THR A 1 71 ? -6.880 4.500 11.728 1.00 98.00 71 THR A N 1
ATOM 552 C CA . THR A 1 71 ? -7.085 3.096 11.358 1.00 98.00 71 THR A CA 1
ATOM 553 C C . THR A 1 71 ? -5.796 2.353 11.006 1.00 98.00 71 THR A C 1
ATOM 555 O O . THR A 1 71 ? -4.831 2.895 10.462 1.00 98.00 71 THR A O 1
ATOM 558 N N . LEU A 1 72 ? -5.812 1.048 11.298 1.00 97.88 72 LEU A N 1
ATOM 559 C CA . LEU A 1 72 ? -4.882 0.060 10.760 1.00 97.88 72 LEU A CA 1
ATOM 560 C C . LEU A 1 72 ? -5.635 -0.825 9.770 1.00 97.88 72 LEU A C 1
ATOM 562 O O . LEU A 1 72 ? -6.682 -1.382 10.105 1.00 97.88 72 LEU A O 1
ATOM 566 N N . ARG A 1 73 ? -5.097 -0.999 8.563 1.00 97.56 73 ARG A N 1
ATOM 567 C CA . ARG A 1 73 ? -5.698 -1.852 7.527 1.00 97.56 73 ARG A CA 1
ATOM 568 C C . ARG A 1 73 ? -4.717 -2.922 7.074 1.00 97.56 73 ARG A C 1
ATOM 570 O O . ARG A 1 73 ? -3.504 -2.775 7.201 1.00 97.56 73 ARG A O 1
ATOM 577 N N . LYS A 1 74 ? -5.258 -4.033 6.572 1.00 96.19 74 LYS A N 1
ATOM 578 C CA . LYS A 1 74 ? -4.477 -5.174 6.085 1.00 96.19 74 LYS A CA 1
ATOM 579 C C . LYS A 1 74 ? -4.891 -5.548 4.671 1.00 96.19 74 LYS A C 1
ATOM 581 O O . LYS A 1 74 ? -6.078 -5.590 4.358 1.00 96.19 74 LYS A O 1
ATOM 586 N N . TRP A 1 75 ? -3.906 -5.907 3.864 1.00 95.06 75 TRP A N 1
ATOM 587 C CA . TRP A 1 75 ? -4.069 -6.187 2.446 1.00 95.06 75 TRP A CA 1
ATOM 588 C C . TRP A 1 75 ? -3.324 -7.468 2.101 1.00 95.06 75 TRP A C 1
ATOM 590 O O . TRP A 1 75 ? -2.147 -7.606 2.432 1.00 95.06 75 TRP A O 1
ATOM 600 N N . LYS A 1 76 ? -3.979 -8.420 1.437 1.00 92.69 76 LYS A N 1
ATOM 601 C CA . LYS A 1 76 ? -3.260 -9.566 0.873 1.00 92.69 76 LYS A CA 1
ATOM 602 C C . LYS A 1 76 ? -2.430 -9.088 -0.304 1.00 92.69 76 LYS A C 1
ATOM 604 O O . LYS A 1 76 ? -2.976 -8.486 -1.227 1.00 92.69 76 LYS A O 1
ATOM 609 N N . LEU A 1 77 ? -1.133 -9.399 -0.311 1.00 91.25 77 LEU A N 1
ATOM 610 C CA . LEU A 1 77 ? -0.261 -8.970 -1.405 1.00 91.25 77 LEU A CA 1
ATOM 611 C C . LEU A 1 77 ? -0.704 -9.574 -2.749 1.00 91.25 77 LEU A C 1
ATOM 613 O O . LEU A 1 77 ? -0.661 -8.890 -3.765 1.00 91.25 77 LEU A O 1
ATOM 617 N N . SER A 1 78 ? -1.211 -10.813 -2.755 1.00 90.12 78 SER A N 1
ATOM 618 C CA . SER A 1 78 ? -1.786 -11.446 -3.953 1.00 90.12 78 SER A CA 1
ATOM 619 C C . SER A 1 78 ? -2.912 -10.624 -4.572 1.00 90.12 78 SER A C 1
ATOM 621 O O . SER A 1 78 ? -2.974 -10.483 -5.788 1.00 90.12 78 SER A O 1
ATOM 623 N N . ASP A 1 79 ? -3.781 -10.058 -3.738 1.00 90.88 79 ASP A N 1
ATOM 624 C CA . ASP A 1 79 ? -4.971 -9.336 -4.185 1.00 90.88 79 ASP A CA 1
ATOM 625 C C . ASP A 1 79 ? -4.581 -7.950 -4.712 1.00 90.88 79 ASP A C 1
ATOM 627 O O . ASP A 1 79 ? -5.159 -7.452 -5.679 1.00 90.88 79 ASP A O 1
ATOM 631 N N . MET A 1 80 ? -3.542 -7.351 -4.120 1.00 90.69 80 MET A N 1
ATOM 632 C CA . MET A 1 80 ? -2.942 -6.111 -4.611 1.00 90.69 80 MET A CA 1
ATOM 633 C C . MET A 1 80 ? -2.255 -6.306 -5.973 1.00 90.69 80 MET A C 1
ATOM 635 O O . MET A 1 80 ? -2.275 -5.395 -6.798 1.00 90.69 80 MET A O 1
ATOM 639 N N . LEU A 1 81 ? -1.687 -7.491 -6.229 1.00 89.19 81 LEU A N 1
ATOM 640 C CA . LEU A 1 81 ? -1.014 -7.836 -7.488 1.00 89.19 81 LEU A CA 1
ATOM 641 C C . LEU A 1 81 ? -1.965 -8.355 -8.577 1.00 89.19 81 LEU A C 1
ATOM 643 O O . LEU A 1 81 ? -1.663 -8.231 -9.765 1.00 89.19 81 LEU A O 1
ATOM 647 N N . ALA A 1 82 ? -3.112 -8.927 -8.203 1.00 85.56 82 ALA A N 1
ATOM 648 C CA . ALA A 1 82 ? -4.076 -9.470 -9.149 1.00 85.56 82 ALA A CA 1
ATOM 649 C C . ALA A 1 82 ? -4.588 -8.368 -10.095 1.00 85.56 82 ALA A C 1
ATOM 651 O O . ALA A 1 82 ? -5.264 -7.420 -9.682 1.00 85.56 82 ALA A O 1
ATOM 652 N N . ARG A 1 83 ? -4.266 -8.484 -11.389 1.00 60.34 83 ARG A N 1
ATOM 653 C CA . ARG A 1 83 ? -4.804 -7.605 -12.433 1.00 60.34 83 ARG A CA 1
ATOM 654 C C . ARG A 1 83 ? -6.275 -7.961 -12.655 1.00 60.34 83 ARG A C 1
ATOM 656 O O . ARG A 1 83 ? -6.578 -9.075 -13.057 1.00 60.34 83 ARG A O 1
ATOM 663 N N . GLY A 1 84 ? -7.171 -7.011 -12.394 1.00 59.66 84 GLY A N 1
ATOM 664 C CA . GLY A 1 84 ? -8.566 -7.077 -12.830 1.00 59.66 84 GLY A CA 1
ATOM 665 C C . GLY A 1 84 ? -9.405 -8.206 -12.222 1.00 59.66 84 GLY A C 1
ATOM 666 O O . GLY A 1 84 ? -9.729 -9.180 -12.886 1.00 59.66 84 GLY A O 1
ATOM 667 N N . ARG A 1 85 ? -9.913 -7.982 -11.012 1.00 40.84 85 ARG A N 1
ATOM 668 C CA . ARG A 1 85 ? -11.363 -8.030 -10.799 1.00 40.84 85 ARG A CA 1
ATOM 669 C C . ARG A 1 85 ? -11.670 -7.033 -9.704 1.00 40.84 85 ARG A C 1
ATOM 671 O O . ARG A 1 85 ? -11.609 -7.344 -8.520 1.00 40.84 85 ARG A O 1
ATOM 678 N N . VAL A 1 86 ? -11.982 -5.810 -10.120 1.00 43.78 86 VAL A N 1
ATOM 679 C CA . VAL A 1 86 ? -12.910 -5.012 -9.330 1.00 43.78 86 VAL A CA 1
ATOM 680 C C . VAL A 1 86 ? -14.182 -5.857 -9.355 1.00 43.78 86 VAL A C 1
ATOM 682 O O . VAL A 1 86 ? -14.935 -5.827 -10.321 1.00 43.78 86 VAL A O 1
ATOM 685 N N . ALA A 1 87 ? -14.371 -6.729 -8.360 1.00 44.38 87 ALA A N 1
ATOM 686 C CA . ALA A 1 87 ? -15.733 -6.943 -7.926 1.00 44.38 87 ALA A CA 1
ATOM 687 C C . ALA A 1 87 ? -16.141 -5.533 -7.541 1.00 44.38 87 ALA A C 1
ATOM 689 O O . ALA A 1 87 ? -15.548 -4.968 -6.618 1.00 44.38 87 ALA A O 1
ATOM 690 N N . SER A 1 88 ? -16.992 -4.912 -8.356 1.00 41.62 88 SER A N 1
ATOM 691 C CA . SER A 1 88 ? -17.704 -3.746 -7.898 1.00 41.62 88 SER A CA 1
ATOM 692 C C . SER A 1 88 ? -18.254 -4.172 -6.543 1.00 41.62 88 SER A C 1
ATOM 694 O O . SER A 1 88 ? -19.111 -5.047 -6.431 1.00 41.62 88 SER A O 1
ATOM 696 N N . LEU A 1 89 ? -17.686 -3.616 -5.476 1.00 49.38 89 LEU A N 1
ATOM 697 C CA . LEU A 1 89 ? -18.524 -3.282 -4.354 1.00 49.38 89 LEU A CA 1
ATOM 698 C C . LEU A 1 89 ? -19.427 -2.232 -4.982 1.00 49.38 89 LEU A C 1
ATOM 700 O O . LEU A 1 89 ? -19.075 -1.056 -5.018 1.00 49.38 89 LEU A O 1
ATOM 704 N N . GLU A 1 90 ? -20.498 -2.696 -5.640 1.00 42.00 90 GLU A N 1
ATOM 705 C CA . GLU A 1 90 ? -21.651 -1.862 -5.916 1.00 42.00 90 GLU A CA 1
ATOM 706 C C . GLU A 1 90 ? -21.827 -1.082 -4.615 1.00 42.00 90 GLU A C 1
ATOM 708 O O . GLU A 1 90 ? -21.885 -1.728 -3.556 1.00 42.00 90 GLU A O 1
ATOM 713 N N . PRO A 1 91 ? -21.777 0.262 -4.622 1.00 42.28 91 PRO A N 1
ATOM 714 C CA . PRO A 1 91 ? -22.187 0.993 -3.446 1.00 42.28 91 PRO A CA 1
ATOM 715 C C . PRO A 1 91 ? -23.585 0.462 -3.166 1.00 42.28 91 PRO A C 1
ATOM 717 O O . PRO A 1 91 ? -24.485 0.673 -3.979 1.00 42.28 91 PRO A O 1
ATOM 720 N N . SER A 1 92 ? -23.717 -0.349 -2.105 1.00 50.06 92 SER A N 1
ATOM 721 C CA . SER A 1 92 ? -24.999 -0.849 -1.621 1.00 50.06 92 SER A CA 1
ATOM 722 C C . SER A 1 92 ? -25.891 0.359 -1.662 1.00 50.06 92 SER A C 1
ATOM 724 O O . SER A 1 92 ? -25.529 1.308 -0.969 1.00 50.06 92 SER A O 1
ATOM 726 N N . GLN A 1 93 ? -26.906 0.358 -2.540 1.00 53.56 93 GLN A N 1
ATOM 727 C CA . GLN A 1 93 ? -27.747 1.516 -2.827 1.00 53.56 93 GLN A CA 1
ATOM 728 C C . GLN A 1 93 ? -28.020 2.216 -1.504 1.00 53.56 93 GLN A C 1
ATOM 730 O O . GLN A 1 93 ? -28.817 1.740 -0.697 1.00 53.56 93 GLN A O 1
ATOM 735 N N . ALA A 1 94 ? -27.255 3.272 -1.231 1.00 55.59 94 ALA A N 1
ATOM 736 C CA . ALA A 1 94 ? -27.433 4.042 -0.030 1.00 55.59 94 ALA A CA 1
ATOM 737 C C . ALA A 1 94 ? -28.669 4.835 -0.381 1.00 55.59 94 ALA A C 1
ATOM 739 O O . ALA A 1 94 ? -28.595 5.813 -1.125 1.00 55.59 94 ALA A O 1
AT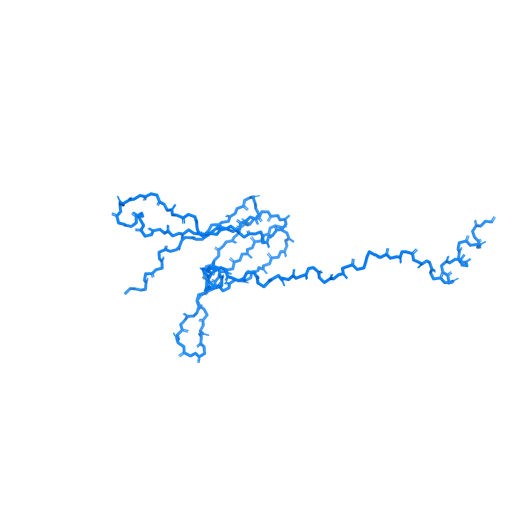OM 740 N N . VAL A 1 95 ? -29.817 4.305 0.034 1.00 62.59 95 VAL A N 1
ATOM 741 C CA . VAL A 1 95 ? -31.053 5.063 0.062 1.00 62.59 95 VAL A CA 1
ATOM 742 C C . VAL A 1 95 ? -30.653 6.367 0.752 1.00 62.59 95 VAL A C 1
ATOM 744 O O . VAL A 1 95 ? -30.139 6.294 1.875 1.00 62.59 95 VAL A O 1
ATOM 747 N N . PRO A 1 96 ? -30.718 7.532 0.077 1.00 58.25 96 PRO A N 1
ATOM 748 C CA . PRO A 1 96 ? -30.465 8.781 0.772 1.00 58.25 96 PRO A CA 1
ATOM 749 C C . PRO A 1 96 ? -31.394 8.770 1.987 1.00 58.25 96 PRO A C 1
ATOM 751 O O . PRO A 1 96 ? -32.547 8.367 1.817 1.00 58.25 96 PRO A O 1
ATOM 754 N N . PRO A 1 97 ? -30.914 9.100 3.199 1.00 59.69 97 PRO A N 1
ATOM 755 C CA . PRO A 1 97 ? -31.791 9.122 4.354 1.00 59.69 97 PRO A CA 1
ATOM 756 C C . PRO A 1 97 ? -32.932 10.085 4.028 1.00 59.69 97 PRO A C 1
ATOM 758 O O . PRO A 1 97 ? -32.729 11.294 3.924 1.00 59.69 97 PRO A O 1
ATOM 761 N N . THR A 1 98 ? -34.118 9.537 3.778 1.00 57.44 98 THR A N 1
ATOM 762 C CA . THR A 1 98 ? -35.352 10.303 3.782 1.00 57.44 98 THR A CA 1
ATOM 763 C C . THR A 1 98 ? -35.535 10.695 5.230 1.00 57.44 98 THR A C 1
ATOM 765 O O . THR A 1 98 ? -35.773 9.843 6.082 1.00 57.44 98 THR A O 1
ATOM 768 N N . PHE A 1 99 ? -35.285 11.967 5.524 1.00 63.62 99 PHE A N 1
ATOM 769 C CA . PHE A 1 99 ? -35.545 12.526 6.838 1.00 63.62 99 PHE A CA 1
ATOM 770 C C . PHE A 1 99 ? -37.065 12.631 6.985 1.00 63.62 99 PHE A C 1
ATOM 772 O O . PHE A 1 99 ? -37.662 13.653 6.661 1.00 63.62 99 PHE A O 1
ATOM 779 N N . GLU A 1 100 ? -37.693 11.519 7.351 1.00 74.06 100 GLU A N 1
ATOM 780 C CA . GLU A 1 100 ? -39.068 11.488 7.829 1.00 74.06 100 GLU A CA 1
ATOM 781 C C . GLU A 1 100 ? -38.994 11.645 9.346 1.00 74.06 100 GLU A C 1
ATOM 783 O O . GLU A 1 100 ? -38.371 10.823 10.021 1.00 74.06 100 GLU A O 1
ATOM 788 N N . LEU A 1 101 ? -39.556 12.745 9.858 1.00 75.69 101 LEU A N 1
ATOM 789 C CA . LEU A 1 101 ? -39.737 12.937 11.293 1.00 75.69 101 LEU A CA 1
ATOM 790 C C . LEU A 1 101 ? -40.649 11.825 11.798 1.00 75.69 101 LEU A C 1
ATOM 792 O O . LEU A 1 101 ? -41.669 11.508 11.183 1.00 75.69 101 LEU A O 1
ATOM 796 N N . THR A 1 102 ? -40.273 11.213 12.910 1.00 81.44 102 THR A N 1
ATOM 797 C CA . THR A 1 102 ? -41.186 10.309 13.601 1.00 81.44 102 THR A CA 1
ATOM 798 C C . THR A 1 102 ? -42.360 11.108 14.176 1.00 81.44 102 THR A C 1
ATOM 800 O O . THR A 1 102 ? -42.203 12.276 14.531 1.00 81.44 102 THR A O 1
ATOM 803 N N . ASP A 1 103 ? -43.536 10.482 14.304 1.00 81.75 103 ASP A N 1
ATOM 804 C CA . ASP A 1 103 ? -44.732 11.118 14.893 1.00 81.75 103 ASP A CA 1
ATOM 805 C C . ASP A 1 103 ? -44.451 11.741 16.278 1.00 81.75 103 ASP A C 1
ATOM 807 O O . ASP A 1 103 ? -45.100 12.708 16.683 1.00 81.75 103 ASP A O 1
ATOM 811 N N . ASP A 1 104 ? -43.490 11.177 17.016 1.00 80.75 104 ASP A N 1
ATOM 812 C CA . ASP A 1 104 ? -43.069 11.681 18.321 1.00 80.75 104 ASP A CA 1
ATOM 813 C C . ASP A 1 104 ? -42.228 12.966 18.194 1.00 80.75 104 ASP A C 1
ATOM 815 O O . ASP A 1 104 ? -42.478 13.926 18.922 1.00 80.75 104 ASP A O 1
ATOM 819 N N . GLU A 1 105 ? -41.307 13.045 17.228 1.00 82.00 105 GLU A N 1
ATOM 820 C CA . GLU A 1 105 ? -40.522 14.261 16.961 1.00 82.00 105 GLU A CA 1
ATOM 821 C C . GLU A 1 105 ? -41.396 15.413 16.428 1.00 82.00 105 GLU A C 1
ATOM 823 O O . GLU A 1 105 ? -41.173 16.571 16.786 1.00 82.00 105 GLU A O 1
ATOM 828 N N . GLU A 1 106 ? -42.421 15.124 15.614 1.00 84.44 106 GLU A N 1
ATOM 829 C CA . GLU A 1 106 ? -43.380 16.148 15.164 1.00 84.44 106 GLU A CA 1
ATOM 830 C C . GLU A 1 106 ? -44.204 16.724 16.327 1.00 84.44 106 GLU A C 1
ATOM 832 O O . GLU A 1 106 ? -44.479 17.925 16.358 1.00 84.44 106 GLU A O 1
ATOM 837 N N . ARG A 1 107 ? -44.580 15.896 17.313 1.00 85.38 107 ARG A N 1
ATOM 838 C CA . ARG A 1 107 ? -45.303 16.356 18.511 1.00 85.38 107 ARG A CA 1
ATOM 839 C C . ARG A 1 107 ? -44.446 17.236 19.407 1.00 85.38 107 ARG A C 1
ATOM 84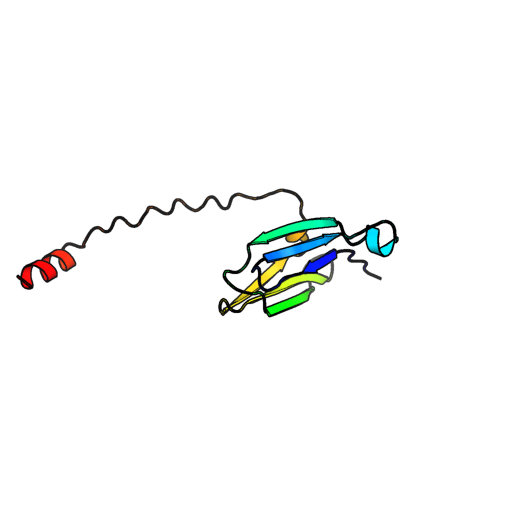1 O O . ARG A 1 107 ? -44.942 18.262 19.862 1.00 85.38 107 ARG A O 1
ATOM 848 N N . GLU A 1 108 ? -43.186 16.866 19.633 1.00 83.31 108 GLU A N 1
ATOM 849 C CA . GLU A 1 108 ? -42.265 17.688 20.427 1.00 83.31 108 GLU A CA 1
ATOM 850 C C . GLU A 1 108 ? -42.053 19.073 19.797 1.00 83.31 108 GLU A C 1
ATOM 852 O O . GLU A 1 108 ? -41.977 20.072 20.508 1.00 83.31 108 GLU A O 1
ATOM 857 N N . LEU A 1 109 ? -42.019 19.162 18.463 1.00 79.62 109 LEU A N 1
ATOM 858 C CA . LEU A 1 109 ? -41.934 20.440 17.749 1.00 79.62 109 LEU A CA 1
ATOM 859 C C . LEU A 1 109 ? -43.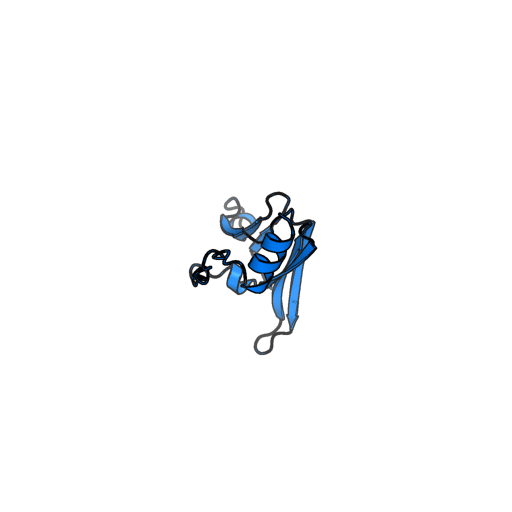191 21.307 17.919 1.00 79.62 109 LEU A C 1
ATOM 861 O O . LEU A 1 109 ? -43.071 22.522 18.061 1.00 79.62 109 LEU A O 1
ATOM 865 N N . LEU A 1 110 ? -44.381 20.701 17.925 1.00 80.56 110 LEU A N 1
ATOM 866 C CA . LEU A 1 110 ? -45.657 21.411 18.097 1.00 80.56 110 LEU A CA 1
ATOM 867 C C . LEU A 1 110 ? -45.863 21.955 19.517 1.00 80.56 110 LEU A C 1
ATOM 869 O O . LEU A 1 110 ? -46.629 22.895 19.699 1.00 80.56 110 LEU A O 1
ATOM 873 N N . GLU A 1 111 ? -45.197 21.383 20.522 1.00 82.75 111 GLU A N 1
ATOM 874 C CA . GLU A 1 111 ? -45.241 21.879 21.905 1.00 82.75 111 GLU A CA 1
ATOM 875 C C . GLU A 1 111 ? -44.331 23.101 22.144 1.00 82.75 111 GLU A C 1
ATOM 877 O O . GLU A 1 111 ? -44.395 23.713 23.213 1.00 82.75 111 GLU A O 1
ATOM 882 N N . LEU A 1 112 ? -43.484 23.464 21.171 1.00 74.44 112 LEU A N 1
ATOM 883 C CA . LEU A 1 112 ? -42.528 24.574 21.267 1.00 74.44 112 LEU A CA 1
ATOM 884 C C . LEU A 1 112 ? -43.021 25.903 20.647 1.00 74.44 112 LEU A C 1
ATOM 886 O O . LEU A 1 112 ? -42.307 26.903 20.776 1.00 74.44 112 LEU A O 1
ATOM 890 N N . GLU A 1 113 ? -44.202 25.936 20.010 1.00 59.16 113 GLU A N 1
ATOM 891 C CA . GLU A 1 113 ? -44.895 27.154 19.517 1.00 59.16 113 GLU A CA 1
ATOM 892 C C . GLU A 1 113 ? -45.960 27.677 20.499 1.00 59.16 113 GLU A C 1
ATOM 894 O O . GLU A 1 113 ? -46.068 28.922 20.628 1.00 59.16 113 GLU A O 1
#

Radius of gyration: 22.42 Å; chains: 1; bounding box: 65×52×40 Å

Organism: Calocera viscosa (strain TUFC12733) (NCBI:txid1330018)